Protein AF-A0AAF0WAV9-F1 (afdb_monomer_lite)

Foldseek 3Di:
DDPVVVVVVVVVVVVVVVVVVVVVVVVVPPDQWDADPQARDIDGPPPCVVCVPPHGNVVVDPDDADDDPDPPPRDPPPPDPPPD

pLDDT: mean 75.74, std 11.53, range [51.47, 89.81]

Organism: Daucus carota subsp. sativus (NCBI:txid79200)

Sequence (84 aa):
MTNGQLRSEFSSMNQEVKSQTKKIEEKETSSYWTPDGRTGIYVPRGHESVMDNVPVGAASLKQTYWLRNVQGVDKPDSCYDFHI

InterPro domains:
  IPR004926 Late embryogenesis abundant protein, LEA_3a subgroup [PF03242] (15-63)

Structure (mmCIF, N/CA/C/O backbone):
data_AF-A0AAF0WAV9-F1
#
_entry.id   AF-A0AAF0WAV9-F1
#
loop_
_atom_site.group_PDB
_atom_site.id
_atom_site.type_symbol
_atom_site.label_atom_id
_atom_site.label_alt_id
_atom_site.label_comp_id
_atom_site.label_asym_id
_atom_site.label_entity_id
_atom_site.label_seq_id
_atom_site.pdbx_PDB_ins_code
_atom_site.Cartn_x
_atom_site.Cartn_y
_atom_site.Cartn_z
_atom_site.occupancy
_atom_site.B_iso_or_equiv
_atom_site.auth_seq_id
_atom_site.auth_comp_id
_atom_site.auth_asym_id
_atom_site.auth_atom_id
_atom_site.pdbx_PDB_model_num
ATOM 1 N N . MET A 1 1 ? -8.543 9.503 54.944 1.00 56.78 1 MET A N 1
ATOM 2 C CA . MET A 1 1 ? -8.688 10.161 53.625 1.00 56.78 1 MET A CA 1
ATOM 3 C C . MET A 1 1 ? -10.072 10.793 53.579 1.00 56.78 1 MET A C 1
ATOM 5 O O . MET A 1 1 ? -11.014 10.153 54.027 1.00 56.78 1 MET A O 1
ATOM 9 N N . THR A 1 2 ? -10.199 12.052 53.159 1.00 82.06 2 THR A N 1
ATOM 10 C CA . THR A 1 2 ? -11.491 12.764 53.118 1.00 82.06 2 THR A CA 1
ATOM 11 C C . THR A 1 2 ? -12.101 12.683 51.716 1.00 82.06 2 THR A C 1
ATOM 13 O O . THR A 1 2 ? -11.386 12.487 50.734 1.00 82.06 2 THR A O 1
ATOM 16 N N . ASN A 1 3 ? -13.418 12.881 51.594 1.00 77.12 3 ASN A N 1
ATOM 17 C CA . ASN A 1 3 ? -14.111 12.885 50.295 1.00 77.12 3 ASN A CA 1
ATOM 18 C C . ASN A 1 3 ? -13.543 13.921 49.306 1.00 77.12 3 ASN A C 1
ATOM 20 O O . ASN A 1 3 ? -13.621 13.728 48.095 1.00 77.12 3 ASN A O 1
ATOM 24 N N . GLY A 1 4 ? -12.948 15.009 49.809 1.00 81.31 4 GLY A N 1
ATOM 25 C CA . GLY A 1 4 ? -12.253 15.995 48.980 1.00 81.31 4 GLY A CA 1
ATOM 26 C C . GLY A 1 4 ? -10.991 15.434 48.321 1.00 81.31 4 GLY A C 1
ATOM 27 O O . GLY A 1 4 ? -10.759 15.695 47.145 1.00 81.31 4 GLY A O 1
ATOM 28 N N . GLN A 1 5 ? -10.234 14.607 49.046 1.00 81.62 5 GLN A N 1
ATOM 29 C CA . GLN A 1 5 ? -8.973 14.040 48.567 1.00 81.62 5 GLN A CA 1
ATOM 30 C C . GLN A 1 5 ? -9.181 12.937 47.521 1.00 81.62 5 GLN A C 1
ATOM 32 O O . GLN A 1 5 ? -8.488 12.904 46.506 1.00 81.62 5 GLN A O 1
ATOM 37 N N . LEU A 1 6 ? -10.214 12.107 47.698 1.00 81.12 6 LEU A N 1
ATOM 38 C CA . LEU A 1 6 ? -10.592 11.108 46.694 1.00 81.12 6 LEU A CA 1
ATOM 39 C C . LEU A 1 6 ? -10.979 11.776 45.365 1.00 81.12 6 LEU A C 1
ATOM 41 O O . LEU A 1 6 ? -10.525 11.361 44.303 1.00 81.12 6 LEU A O 1
ATOM 45 N N . ARG A 1 7 ? -11.767 12.861 45.395 1.00 82.50 7 ARG A N 1
ATOM 46 C CA . ARG A 1 7 ? -12.181 13.569 44.168 1.00 82.50 7 ARG A CA 1
ATOM 47 C C . ARG A 1 7 ? -11.002 14.176 43.405 1.00 82.50 7 ARG A C 1
ATOM 49 O O . ARG A 1 7 ? -11.013 14.139 42.175 1.00 82.50 7 ARG A O 1
ATOM 56 N N . SER A 1 8 ? -10.001 14.715 44.104 1.00 84.88 8 SER A N 1
ATOM 57 C CA . SER A 1 8 ? -8.791 15.232 43.453 1.00 84.88 8 SER A CA 1
ATOM 58 C C . SER A 1 8 ? -7.957 14.121 42.816 1.00 84.88 8 SER A C 1
ATOM 60 O O . SER A 1 8 ? -7.512 14.286 41.682 1.00 84.88 8 SER A O 1
ATOM 62 N N . GLU A 1 9 ? -7.813 12.975 43.487 1.00 86.12 9 GLU A N 1
ATOM 63 C CA . GLU A 1 9 ? -7.086 11.814 42.955 1.00 86.12 9 GLU A CA 1
ATOM 64 C C . GLU A 1 9 ? -7.771 11.264 41.693 1.00 86.12 9 GLU A C 1
ATOM 66 O O . GLU A 1 9 ? -7.131 11.139 40.648 1.00 86.12 9 GLU A O 1
ATOM 71 N N . PHE A 1 10 ? -9.095 11.064 41.731 1.00 84.75 10 PHE A N 1
ATOM 72 C CA . PHE A 1 10 ? -9.868 10.622 40.562 1.00 84.75 10 PHE A CA 1
ATOM 73 C C . PHE A 1 10 ? -9.807 11.616 39.392 1.00 84.75 10 PHE A C 1
ATOM 75 O O . PHE A 1 10 ? -9.782 11.206 38.231 1.00 84.75 10 PHE A O 1
ATOM 82 N N . SER A 1 11 ? -9.787 12.924 39.662 1.00 86.94 11 SER A N 1
ATOM 83 C CA . SER A 1 11 ? -9.651 13.939 38.610 1.00 86.94 11 SER A CA 1
ATOM 84 C C . SER A 1 11 ? -8.265 13.900 37.963 1.00 86.94 11 SER A C 1
ATOM 86 O O . SER A 1 11 ? -8.165 13.980 36.739 1.00 86.94 11 SER A O 1
ATOM 88 N N . SER A 1 12 ? -7.212 13.741 38.769 1.00 85.50 12 SER A N 1
ATOM 89 C CA . SER A 1 12 ? -5.833 13.644 38.284 1.00 85.50 12 SER A CA 1
ATOM 90 C C . SER A 1 12 ? -5.631 12.387 37.434 1.00 85.50 12 SER A C 1
ATOM 92 O O . SER A 1 12 ? -5.103 12.474 36.328 1.00 85.50 12 SER A O 1
ATOM 94 N N . MET A 1 13 ? -6.152 11.241 37.888 1.00 80.50 13 MET A N 1
ATOM 95 C CA . MET A 1 13 ? -6.122 9.989 37.124 1.00 80.50 13 MET A CA 1
ATOM 96 C C . MET A 1 13 ? -6.854 10.121 35.783 1.00 80.50 13 MET A C 1
ATOM 98 O O . MET A 1 13 ? -6.344 9.695 34.752 1.00 80.50 13 MET A O 1
ATOM 102 N N . ASN A 1 14 ? -8.029 10.760 35.755 1.00 85.06 14 ASN A N 1
ATOM 103 C CA . ASN A 1 14 ? -8.768 10.974 34.507 1.00 85.06 14 ASN A CA 1
ATOM 104 C C . ASN A 1 14 ? -8.038 11.911 33.529 1.00 85.06 14 ASN A C 1
ATOM 106 O O . ASN A 1 14 ? -8.138 11.730 32.315 1.00 85.06 14 ASN A O 1
ATOM 110 N N . GLN A 1 15 ? -7.319 12.919 34.030 1.00 81.81 15 GLN A N 1
ATOM 111 C CA . GLN A 1 15 ? -6.488 13.792 33.195 1.00 81.81 15 GLN A CA 1
ATOM 112 C C . GLN A 1 15 ? -5.285 13.041 32.617 1.00 81.81 15 GLN A C 1
ATOM 114 O O . GLN A 1 15 ? -4.985 13.194 31.432 1.00 81.81 15 GLN A O 1
ATOM 119 N N . GLU A 1 16 ? -4.645 12.191 33.418 1.00 76.12 16 GLU A N 1
ATOM 120 C CA . GLU A 1 16 ? -3.525 11.363 32.980 1.00 76.12 16 GLU A CA 1
ATOM 121 C C . GLU A 1 16 ? -3.957 10.357 31.905 1.00 76.12 16 GLU A C 1
ATOM 123 O O . GLU A 1 16 ? -3.358 10.327 30.828 1.00 76.12 16 GLU A O 1
ATOM 128 N N . VAL A 1 17 ? -5.071 9.648 32.124 1.00 75.25 17 VAL A N 1
ATOM 129 C CA . VAL A 1 17 ? -5.665 8.730 31.137 1.00 75.25 17 VAL A CA 1
ATOM 130 C C . VAL A 1 17 ? -5.988 9.458 29.831 1.00 75.25 17 VAL A C 1
ATOM 132 O O . VAL A 1 17 ? -5.623 8.970 28.765 1.00 75.25 17 VAL A O 1
ATOM 135 N N . LYS A 1 18 ? -6.589 10.657 29.891 1.00 73.69 18 LYS A N 1
ATOM 136 C CA . LYS A 1 18 ? -6.866 11.479 28.696 1.00 73.69 18 LYS A CA 1
ATOM 137 C C . LYS A 1 18 ? -5.598 11.909 27.957 1.00 73.69 18 LYS A C 1
ATOM 139 O O . LYS A 1 18 ? -5.584 11.959 26.730 1.00 73.69 18 LYS A O 1
ATOM 144 N N . SER A 1 19 ? -4.536 12.251 28.686 1.00 71.50 19 SER A N 1
ATOM 145 C CA . SER A 1 19 ? -3.257 12.634 28.078 1.00 71.50 19 SER A CA 1
ATOM 146 C C . SER A 1 19 ? -2.559 11.448 27.402 1.00 71.50 19 SER A C 1
ATOM 148 O O . SER A 1 19 ? -1.936 11.612 26.352 1.00 71.50 19 SER A O 1
ATOM 150 N N . GLN A 1 20 ? -2.709 10.248 27.971 1.00 65.38 20 GLN A N 1
ATOM 151 C CA . GLN A 1 20 ? -2.155 9.011 27.432 1.00 65.38 20 GLN A CA 1
ATOM 152 C C . GLN A 1 20 ? -2.926 8.545 26.193 1.00 65.38 20 GLN A C 1
ATOM 154 O O . GLN A 1 20 ? -2.291 8.228 25.190 1.00 65.38 20 GLN A O 1
ATOM 159 N N . THR A 1 21 ? -4.264 8.583 26.199 1.00 61.09 21 THR A N 1
ATOM 160 C CA . THR A 1 21 ? -5.066 8.247 25.008 1.00 61.09 21 THR A CA 1
ATOM 161 C C . THR A 1 21 ? -4.812 9.211 23.856 1.00 61.09 21 THR A C 1
ATOM 163 O O . THR A 1 21 ? -4.604 8.759 22.733 1.00 61.09 21 THR A O 1
ATOM 166 N N . LYS A 1 22 ? -4.696 10.517 24.129 1.00 61.00 22 LYS A N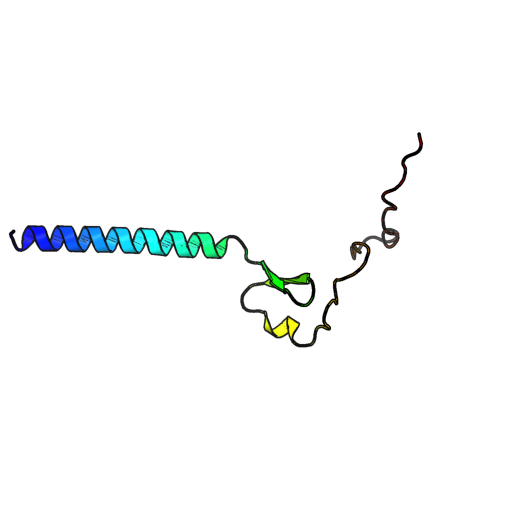 1
ATOM 167 C CA . LYS A 1 22 ? -4.363 11.510 23.097 1.00 61.00 22 LYS A CA 1
ATOM 168 C C . LYS A 1 22 ? -2.985 11.266 22.460 1.00 61.00 22 LYS A C 1
ATOM 170 O O . LYS A 1 22 ? -2.838 11.375 21.247 1.00 61.00 22 LYS A O 1
ATOM 175 N N . LYS A 1 23 ? -1.984 10.865 23.255 1.00 57.09 23 LYS A N 1
ATOM 176 C CA . LYS A 1 23 ? -0.650 10.485 22.750 1.00 57.09 23 LYS A CA 1
ATOM 177 C C . LYS A 1 23 ? -0.665 9.218 21.888 1.00 57.09 23 LYS A C 1
ATOM 179 O O . LYS A 1 23 ? 0.153 9.101 20.978 1.00 57.09 23 LYS A O 1
ATOM 184 N N . ILE A 1 24 ? -1.543 8.261 22.192 1.00 58.72 24 ILE A N 1
ATOM 185 C CA . ILE A 1 24 ? -1.681 7.015 21.424 1.00 58.72 24 ILE A CA 1
ATOM 186 C C . ILE A 1 24 ? -2.353 7.302 20.077 1.00 58.72 24 ILE A C 1
ATOM 188 O O . ILE A 1 24 ? -1.859 6.837 19.052 1.00 58.72 24 ILE A O 1
ATOM 192 N N . GLU A 1 25 ? -3.400 8.131 20.064 1.00 56.16 25 GLU A N 1
ATOM 193 C CA . GLU A 1 25 ? -4.053 8.577 18.828 1.00 56.16 25 GLU A CA 1
ATOM 194 C C . GLU A 1 25 ? -3.091 9.371 17.932 1.00 56.16 25 GLU A C 1
ATOM 196 O O . GLU A 1 25 ? -2.960 9.059 16.753 1.00 56.16 25 GLU A O 1
ATOM 201 N N . GLU A 1 26 ? -2.325 10.324 18.477 1.00 55.78 26 GLU A N 1
ATOM 202 C CA . GLU A 1 26 ? -1.347 11.090 17.686 1.00 55.78 26 GLU A CA 1
ATOM 203 C C . GLU A 1 26 ? -0.227 10.196 17.108 1.00 55.78 26 GLU A C 1
ATOM 205 O O . GLU A 1 26 ? 0.196 10.392 15.967 1.00 55.78 26 GLU A O 1
ATOM 210 N N . LYS A 1 27 ? 0.214 9.154 17.826 1.00 52.97 27 LYS A N 1
ATOM 211 C CA . LYS A 1 27 ? 1.230 8.208 17.323 1.00 52.97 27 LYS A CA 1
ATOM 212 C C . LYS A 1 27 ? 0.696 7.308 16.198 1.00 52.97 27 LYS A C 1
ATOM 214 O O . LYS A 1 27 ? 1.410 7.071 15.221 1.00 52.97 27 LYS A O 1
ATOM 219 N N . GLU A 1 28 ? -0.555 6.863 16.305 1.00 55.66 28 GLU A N 1
ATOM 220 C CA . GLU A 1 28 ? -1.283 6.096 15.280 1.00 55.66 28 GLU A CA 1
ATOM 221 C C . GLU A 1 28 ? -1.593 6.916 14.013 1.00 55.66 28 GLU A C 1
ATOM 223 O O . GLU A 1 28 ? -1.765 6.342 12.938 1.00 55.66 28 GLU A O 1
ATOM 228 N N . THR A 1 29 ? -1.622 8.253 14.098 1.00 54.72 29 THR A N 1
ATOM 229 C CA . THR A 1 29 ? -1.793 9.126 12.917 1.00 54.72 29 THR A CA 1
ATOM 230 C C . THR A 1 29 ? -0.514 9.348 12.105 1.00 54.72 29 THR A C 1
ATOM 232 O O . THR A 1 29 ? -0.579 9.891 11.003 1.00 54.72 29 THR A O 1
ATOM 235 N N . SER A 1 30 ? 0.657 8.934 12.608 1.00 60.72 30 SER A N 1
ATOM 236 C CA . SER A 1 30 ? 1.947 9.304 11.996 1.00 60.72 30 SER A CA 1
ATOM 237 C C . SER A 1 30 ? 2.256 8.618 10.659 1.00 60.72 30 SER A C 1
ATOM 239 O O . SER A 1 30 ? 3.144 9.063 9.935 1.00 60.72 30 SER A O 1
ATOM 241 N N . SER A 1 31 ? 1.523 7.570 10.279 1.00 65.94 31 SER A N 1
ATOM 242 C CA . SER A 1 31 ? 1.594 7.009 8.928 1.00 65.94 31 SER A CA 1
ATOM 243 C C . SER A 1 31 ? 0.196 6.753 8.395 1.00 65.94 31 SER A C 1
ATOM 245 O O . SER A 1 31 ? -0.434 5.741 8.675 1.00 65.94 31 SER A O 1
ATOM 247 N N . TYR A 1 32 ? -0.277 7.701 7.585 1.00 82.88 32 TYR A N 1
ATOM 248 C CA . TYR A 1 32 ? -1.521 7.586 6.820 1.00 82.88 32 TYR A CA 1
ATOM 249 C C . TYR A 1 32 ? -1.507 6.385 5.854 1.00 82.88 32 TYR A C 1
ATOM 251 O O . TYR A 1 32 ? -2.564 5.913 5.446 1.00 82.88 32 TYR A O 1
ATOM 259 N N . TRP A 1 33 ? -0.316 5.871 5.531 1.00 86.56 33 TRP A N 1
ATOM 260 C CA . TRP A 1 33 ? -0.067 4.762 4.616 1.00 86.56 33 TRP A CA 1
ATOM 261 C C . TRP A 1 33 ? 0.473 3.538 5.357 1.00 86.56 33 TRP A C 1
ATOM 263 O O . TRP A 1 33 ? 1.416 3.651 6.137 1.00 86.56 33 TRP A O 1
ATOM 273 N N . THR A 1 34 ? -0.085 2.363 5.071 1.00 85.12 34 THR A N 1
ATOM 274 C CA . THR A 1 34 ? 0.363 1.071 5.609 1.00 85.12 34 THR A CA 1
ATOM 275 C C . THR A 1 34 ? 0.809 0.165 4.458 1.00 85.12 34 THR A C 1
ATOM 277 O O . THR A 1 34 ? 0.121 0.120 3.437 1.00 85.12 34 THR A O 1
ATOM 280 N N . PRO A 1 35 ? 1.952 -0.539 4.566 1.00 86.06 35 PRO A N 1
ATOM 281 C CA . PRO A 1 35 ? 2.362 -1.499 3.548 1.00 86.06 35 PRO A CA 1
ATOM 282 C C . PRO A 1 35 ? 1.474 -2.749 3.586 1.00 86.06 35 PRO A C 1
ATOM 284 O O . PRO A 1 35 ? 1.265 -3.338 4.646 1.00 86.06 35 PRO A O 1
ATOM 287 N N . ASP A 1 36 ? 1.009 -3.199 2.424 1.00 86.38 36 ASP A N 1
ATOM 288 C CA . ASP A 1 36 ? 0.395 -4.513 2.273 1.00 86.38 36 ASP A CA 1
ATOM 289 C C . ASP A 1 36 ? 1.479 -5.599 2.176 1.00 86.38 36 ASP A C 1
ATOM 291 O O . ASP A 1 36 ? 2.292 -5.623 1.248 1.00 86.38 36 ASP A O 1
ATOM 295 N N . GLY A 1 37 ? 1.479 -6.530 3.132 1.00 83.81 37 GLY A N 1
ATOM 296 C CA . GLY A 1 37 ? 2.508 -7.568 3.241 1.00 83.81 37 GLY A CA 1
ATOM 297 C C . GLY A 1 37 ? 2.508 -8.597 2.104 1.00 83.81 37 GLY A C 1
ATOM 298 O O . GLY A 1 37 ? 3.503 -9.293 1.919 1.00 83.81 37 GLY A O 1
ATOM 299 N N . ARG A 1 38 ? 1.416 -8.710 1.334 1.00 89.06 38 ARG A N 1
ATOM 300 C CA . ARG A 1 38 ? 1.303 -9.665 0.217 1.00 89.06 38 ARG A CA 1
ATOM 301 C C . ARG A 1 38 ? 1.885 -9.120 -1.081 1.00 89.06 38 ARG A C 1
ATOM 303 O O . ARG A 1 38 ? 2.385 -9.886 -1.904 1.00 89.06 38 ARG A O 1
ATOM 310 N N . THR A 1 39 ? 1.749 -7.820 -1.305 1.00 87.06 39 THR A N 1
ATOM 311 C CA . THR A 1 39 ? 2.044 -7.186 -2.596 1.00 87.06 39 THR A CA 1
ATOM 312 C C . THR A 1 39 ? 3.228 -6.235 -2.534 1.00 87.06 39 THR A C 1
ATOM 314 O O . THR A 1 39 ? 3.861 -6.024 -3.566 1.00 87.06 39 THR A O 1
ATOM 317 N N . GLY A 1 40 ? 3.535 -5.682 -1.355 1.00 84.06 40 GLY A N 1
ATOM 318 C CA . GLY A 1 40 ? 4.513 -4.609 -1.177 1.00 84.06 40 GLY A CA 1
ATOM 319 C C . GLY A 1 40 ? 3.989 -3.217 -1.555 1.00 84.06 40 GLY A C 1
ATOM 320 O O . GLY A 1 40 ? 4.766 -2.265 -1.579 1.00 84.06 40 GLY A O 1
ATOM 321 N N . ILE A 1 41 ? 2.695 -3.079 -1.862 1.00 87.50 41 ILE A N 1
ATOM 322 C CA . ILE A 1 41 ? 2.054 -1.798 -2.187 1.00 87.50 41 ILE A CA 1
ATOM 323 C C . ILE A 1 41 ? 1.619 -1.104 -0.893 1.00 87.50 41 ILE A C 1
ATOM 325 O O . ILE A 1 41 ? 1.086 -1.739 0.012 1.00 87.50 41 ILE A O 1
ATOM 329 N N . TYR A 1 42 ? 1.823 0.209 -0.803 1.00 87.50 42 TYR A N 1
ATOM 330 C CA . TYR A 1 42 ? 1.327 1.014 0.312 1.00 87.50 42 TYR A CA 1
ATOM 331 C C . TYR A 1 42 ? -0.108 1.466 0.036 1.00 87.50 42 TYR A C 1
ATOM 333 O O . TYR A 1 42 ? -0.395 1.995 -1.037 1.00 87.50 42 TYR A O 1
ATOM 341 N N . VAL A 1 43 ? -0.993 1.301 1.018 1.00 89.12 43 VAL A N 1
ATOM 342 C CA . VAL A 1 43 ? -2.415 1.661 0.939 1.00 89.12 43 VAL A CA 1
ATOM 343 C C . VAL A 1 43 ? -2.766 2.638 2.065 1.00 89.12 43 VAL A C 1
ATOM 345 O O . VAL A 1 43 ? -2.236 2.499 3.175 1.00 89.12 43 VAL A O 1
ATOM 348 N N . PRO A 1 44 ? -3.604 3.663 1.819 1.00 88.56 44 PRO A N 1
ATOM 349 C CA . PRO A 1 44 ? -4.049 4.526 2.895 1.00 88.56 44 PRO A CA 1
ATOM 350 C C . PRO A 1 44 ? -4.932 3.734 3.858 1.00 88.56 44 PRO A C 1
ATOM 352 O O . PRO A 1 44 ? -5.706 2.864 3.452 1.00 88.56 44 PRO A O 1
ATOM 355 N N . ARG A 1 45 ? -4.829 4.050 5.145 1.00 85.69 45 ARG A N 1
ATOM 356 C CA . ARG A 1 45 ? -5.616 3.380 6.184 1.00 85.69 45 ARG A CA 1
ATOM 357 C C . ARG A 1 45 ? -7.120 3.480 5.881 1.00 85.69 45 ARG A C 1
ATOM 359 O O . ARG A 1 45 ? -7.608 4.541 5.484 1.00 85.69 45 ARG A O 1
ATOM 366 N N . GLY A 1 46 ? -7.852 2.382 6.062 1.00 86.88 46 GLY A N 1
ATOM 367 C CA . GLY A 1 46 ? -9.288 2.286 5.776 1.00 86.88 46 GLY A CA 1
ATOM 368 C C . GLY A 1 46 ? -9.644 1.995 4.312 1.00 86.88 46 GLY A C 1
ATOM 369 O O . GLY A 1 46 ? -10.826 1.985 3.976 1.00 86.88 46 GLY A O 1
ATOM 370 N N . HIS A 1 47 ? -8.651 1.787 3.440 1.00 87.94 47 HIS A N 1
ATOM 371 C CA . HIS A 1 47 ? -8.842 1.445 2.024 1.00 87.94 47 HIS A CA 1
ATOM 372 C C . HIS A 1 47 ? -8.223 0.085 1.665 1.00 87.94 47 HIS A C 1
ATOM 374 O O . HIS A 1 47 ? -7.886 -0.172 0.510 1.00 87.94 47 HIS A O 1
ATOM 380 N N . GLU A 1 48 ? -8.073 -0.801 2.648 1.00 87.50 48 GLU A N 1
ATOM 381 C CA . GLU A 1 48 ? -7.407 -2.095 2.502 1.00 87.50 48 GLU A CA 1
ATOM 382 C C . GLU A 1 48 ? -8.112 -3.001 1.478 1.00 87.50 48 GLU A C 1
ATOM 384 O O . GLU A 1 48 ? -7.450 -3.768 0.786 1.00 87.50 48 GLU A O 1
ATOM 389 N N . SER A 1 49 ? -9.430 -2.853 1.298 1.00 86.88 49 SER A N 1
ATOM 390 C CA . SER A 1 49 ? -10.225 -3.622 0.325 1.00 86.88 49 SER A CA 1
ATOM 391 C C . SER A 1 49 ? -9.817 -3.401 -1.136 1.00 86.88 49 SER A C 1
ATOM 393 O O . SER A 1 49 ? -10.072 -4.250 -1.990 1.00 86.88 49 SER A O 1
ATOM 395 N N . VAL A 1 50 ? -9.126 -2.297 -1.450 1.00 86.25 50 VAL A N 1
ATOM 396 C CA . VAL A 1 50 ? -8.552 -2.071 -2.789 1.00 86.25 50 VAL A CA 1
ATOM 397 C C . VAL A 1 50 ? -7.521 -3.154 -3.136 1.00 86.25 50 VAL A C 1
ATOM 399 O O . VAL A 1 50 ? -7.320 -3.469 -4.309 1.00 86.25 50 VAL A O 1
ATOM 402 N N . MET A 1 51 ? -6.910 -3.775 -2.125 1.00 89.06 51 MET A N 1
ATOM 403 C CA . MET A 1 51 ? -5.880 -4.797 -2.292 1.00 89.06 51 MET A CA 1
ATOM 404 C C . MET A 1 51 ? -6.436 -6.203 -2.572 1.00 89.06 51 MET A C 1
ATOM 406 O O . MET A 1 51 ? -5.667 -7.081 -2.965 1.00 89.06 51 MET A O 1
ATOM 410 N N . ASP A 1 52 ? -7.747 -6.440 -2.438 1.00 89.69 52 ASP A N 1
ATOM 411 C CA . ASP A 1 52 ? -8.341 -7.789 -2.519 1.00 89.69 52 ASP A CA 1
ATOM 412 C C . ASP A 1 52 ? -8.134 -8.464 -3.881 1.00 89.69 52 ASP A C 1
ATOM 414 O O . ASP A 1 52 ? -7.869 -9.666 -3.959 1.00 89.69 52 ASP A O 1
ATOM 418 N N . ASN A 1 53 ? -8.206 -7.678 -4.956 1.00 89.81 53 ASN A N 1
ATOM 419 C CA . ASN A 1 53 ? -8.048 -8.155 -6.331 1.00 89.81 53 ASN A CA 1
ATOM 420 C C . ASN A 1 53 ? -6.616 -7.987 -6.862 1.00 89.81 53 ASN A C 1
ATOM 422 O O . ASN A 1 53 ? -6.361 -8.232 -8.042 1.00 89.81 53 ASN A O 1
ATOM 426 N N . VAL A 1 54 ? -5.676 -7.560 -6.013 1.00 88.88 54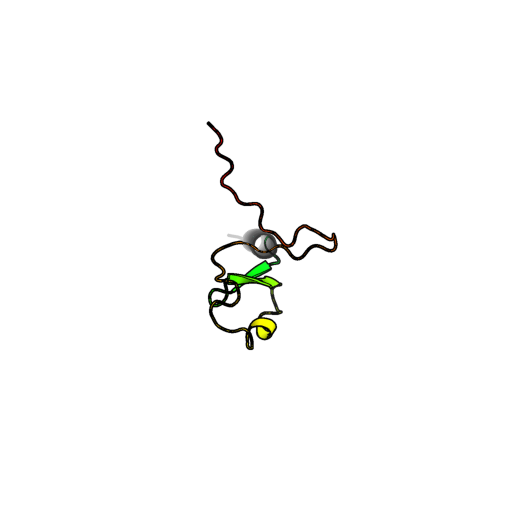 VAL A N 1
ATOM 427 C CA . VAL A 1 54 ? -4.276 -7.392 -6.399 1.00 88.88 54 VAL A CA 1
ATOM 428 C C . VAL A 1 54 ? -3.542 -8.734 -6.248 1.00 88.88 54 VAL A C 1
ATOM 430 O O . VAL A 1 54 ? -3.556 -9.337 -5.167 1.00 88.88 54 VAL A O 1
ATOM 433 N N . PRO A 1 55 ? -2.875 -9.231 -7.307 1.00 89.12 55 PRO A N 1
ATOM 434 C CA . PRO A 1 55 ? -2.092 -10.458 -7.230 1.00 89.12 55 PRO A CA 1
ATOM 435 C C . PRO A 1 55 ? -0.961 -10.362 -6.204 1.00 89.12 55 PRO A C 1
ATOM 437 O O . PRO A 1 55 ? -0.326 -9.319 -6.053 1.00 89.12 55 PRO A O 1
ATOM 440 N N . VAL A 1 56 ? -0.662 -11.479 -5.539 1.00 87.25 56 VAL A N 1
ATOM 441 C CA . VAL A 1 56 ? 0.502 -11.582 -4.646 1.00 87.25 56 VAL A CA 1
ATOM 442 C C . VAL A 1 56 ? 1.768 -11.205 -5.415 1.00 87.25 56 VAL A C 1
ATOM 444 O O . VAL A 1 56 ? 1.979 -11.660 -6.538 1.00 87.25 56 VAL A O 1
ATOM 447 N N . GLY A 1 57 ? 2.598 -10.357 -4.811 1.00 83.19 57 GLY A N 1
ATOM 448 C CA . GLY A 1 57 ? 3.828 -9.872 -5.428 1.00 83.19 57 GLY A CA 1
ATOM 449 C C . GLY A 1 57 ? 3.640 -8.909 -6.604 1.00 83.19 57 GLY A C 1
ATOM 450 O O . GLY A 1 57 ? 4.556 -8.761 -7.410 1.00 83.19 57 GLY A O 1
ATOM 451 N N . ALA A 1 58 ? 2.493 -8.228 -6.718 1.00 86.12 58 ALA A N 1
ATOM 452 C CA . ALA A 1 58 ? 2.261 -7.240 -7.778 1.00 86.12 58 ALA A CA 1
ATOM 453 C C . ALA A 1 58 ? 3.344 -6.144 -7.861 1.00 86.12 58 ALA A C 1
ATOM 455 O O . ALA A 1 58 ? 3.662 -5.694 -8.959 1.00 86.12 58 ALA A O 1
ATOM 456 N N . ALA A 1 59 ? 3.949 -5.749 -6.733 1.00 82.62 59 ALA A N 1
ATOM 457 C CA . ALA A 1 59 ? 5.074 -4.810 -6.706 1.00 82.62 59 ALA A CA 1
ATOM 458 C C . ALA A 1 59 ? 6.440 -5.488 -6.473 1.00 82.62 59 ALA A C 1
ATOM 460 O O . ALA A 1 59 ? 7.421 -4.816 -6.170 1.00 82.62 59 ALA A O 1
ATOM 461 N N . SER A 1 60 ? 6.553 -6.809 -6.650 1.00 79.38 60 SER A N 1
ATOM 462 C CA . SER A 1 60 ? 7.809 -7.566 -6.494 1.00 79.38 60 SER A CA 1
ATOM 463 C C . SER A 1 60 ? 8.706 -7.516 -7.739 1.00 79.38 60 SER A C 1
ATOM 465 O O . SER A 1 60 ? 9.280 -8.520 -8.166 1.00 79.38 60 SER A O 1
ATOM 467 N N . LEU A 1 61 ? 8.827 -6.341 -8.348 1.00 76.69 61 LEU A N 1
ATOM 468 C CA . LEU A 1 61 ? 9.673 -6.129 -9.518 1.00 76.69 61 LEU A CA 1
ATOM 469 C C . LEU A 1 61 ? 11.146 -6.062 -9.091 1.00 76.69 61 LEU A C 1
ATOM 471 O O . LEU A 1 61 ? 11.481 -5.502 -8.051 1.00 76.69 61 LEU A O 1
ATOM 475 N N . LYS A 1 62 ? 12.052 -6.605 -9.916 1.00 79.81 62 LYS A N 1
ATOM 476 C CA . LYS A 1 62 ? 13.507 -6.568 -9.648 1.00 79.81 62 LYS A CA 1
ATOM 477 C C . LYS A 1 62 ? 14.088 -5.150 -9.642 1.00 79.81 62 LYS A C 1
ATOM 479 O O . LYS A 1 62 ? 15.201 -4.952 -9.170 1.00 79.81 62 LYS A O 1
ATOM 484 N N . GLN A 1 63 ? 13.358 -4.196 -10.206 1.00 74.81 63 GLN A N 1
ATOM 485 C CA . GLN A 1 63 ? 13.744 -2.799 -10.311 1.00 74.81 63 GLN A CA 1
ATOM 486 C C . GLN A 1 63 ? 12.530 -1.910 -10.064 1.00 74.81 63 GLN A C 1
ATOM 488 O O . GLN A 1 63 ? 11.395 -2.296 -10.355 1.00 74.81 63 GLN A O 1
ATOM 493 N N . THR A 1 64 ? 12.777 -0.715 -9.540 1.00 72.75 64 THR A N 1
ATOM 494 C CA . THR A 1 64 ? 11.731 0.276 -9.301 1.00 72.75 64 THR A CA 1
ATOM 495 C C . THR A 1 64 ? 11.393 0.983 -10.604 1.00 72.75 64 THR A C 1
ATOM 497 O O . THR A 1 64 ? 12.265 1.568 -11.245 1.00 72.75 64 THR A O 1
ATOM 500 N N . TYR A 1 65 ? 10.117 0.965 -10.975 1.00 71.25 65 TYR A N 1
ATOM 501 C CA . TYR A 1 65 ? 9.607 1.707 -12.121 1.00 71.25 65 TYR A CA 1
ATOM 502 C C . TYR A 1 65 ? 8.828 2.924 -11.631 1.00 71.25 65 TYR A C 1
ATOM 504 O O . TYR A 1 65 ? 7.927 2.799 -10.803 1.00 71.25 65 TYR A O 1
ATOM 512 N N . TRP A 1 66 ? 9.164 4.097 -12.160 1.00 72.12 66 TRP A N 1
ATOM 513 C CA . TRP A 1 66 ? 8.481 5.347 -11.844 1.00 72.12 66 TRP A CA 1
ATOM 514 C C . TRP A 1 66 ? 7.671 5.794 -13.051 1.00 72.12 66 TRP A C 1
ATOM 516 O O . TRP A 1 66 ? 8.243 6.232 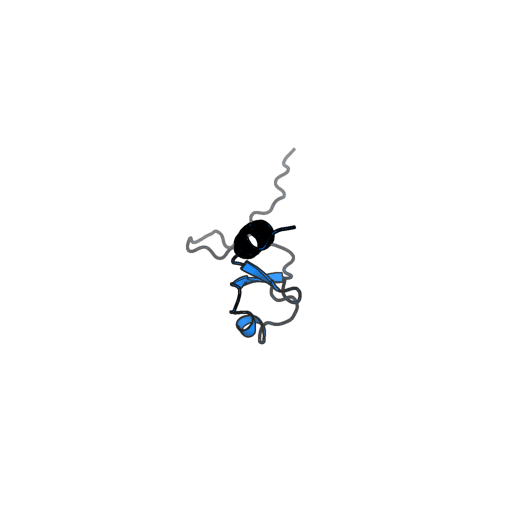-14.048 1.00 72.12 66 TRP A O 1
ATOM 526 N N . LEU A 1 67 ? 6.342 5.722 -12.957 1.00 69.69 67 LEU A N 1
ATOM 527 C CA . LEU A 1 67 ? 5.484 6.326 -13.969 1.00 69.69 67 LEU A CA 1
ATOM 528 C C . LEU A 1 67 ? 5.551 7.848 -13.809 1.00 69.69 67 LEU A C 1
ATOM 530 O O . LEU A 1 67 ? 5.135 8.394 -12.787 1.00 69.69 67 LEU A O 1
ATOM 534 N N . ARG A 1 68 ? 6.102 8.536 -14.808 1.00 74.19 68 ARG A N 1
ATOM 535 C CA . ARG A 1 68 ? 6.214 9.996 -14.824 1.00 74.19 68 ARG A CA 1
ATOM 536 C C . ARG A 1 68 ? 5.457 10.557 -16.017 1.00 74.19 68 ARG A C 1
ATOM 538 O O . ARG A 1 68 ? 5.459 9.970 -17.089 1.00 74.19 68 ARG A O 1
ATOM 545 N N . ASN A 1 69 ? 4.872 11.742 -15.854 1.00 78.81 69 ASN A N 1
ATOM 546 C CA . ASN A 1 69 ? 4.210 12.460 -16.951 1.00 78.81 69 ASN A CA 1
ATOM 547 C C . ASN A 1 69 ? 5.207 13.158 -17.906 1.00 78.81 69 ASN A C 1
ATOM 549 O O . ASN A 1 69 ? 4.848 14.080 -18.632 1.00 78.81 69 ASN A O 1
ATOM 553 N N . VAL A 1 70 ? 6.483 12.770 -17.870 1.00 77.00 70 VAL A N 1
ATOM 554 C CA . VAL A 1 70 ? 7.535 13.308 -18.734 1.00 77.00 70 VAL A CA 1
ATOM 555 C C . VAL A 1 70 ? 8.029 12.197 -19.650 1.00 77.00 70 VAL A C 1
ATOM 557 O O . VAL A 1 70 ? 8.370 11.108 -19.194 1.00 77.00 70 VAL A O 1
ATOM 560 N N . GLN A 1 71 ? 8.027 12.469 -20.953 1.00 71.56 71 GLN A N 1
ATOM 561 C CA . GLN A 1 71 ? 8.469 11.522 -21.975 1.00 71.56 71 GLN A CA 1
ATOM 562 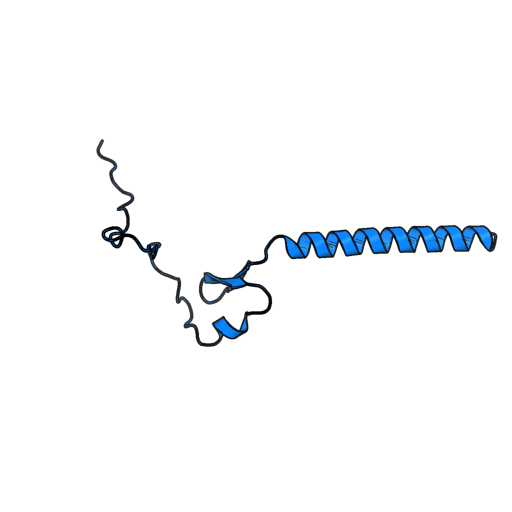C C . GLN A 1 71 ? 9.976 11.256 -21.845 1.00 71.56 71 GLN A C 1
ATOM 564 O O . GLN A 1 71 ? 10.751 12.187 -21.626 1.00 71.56 71 GLN A O 1
ATOM 569 N N . GLY A 1 72 ? 10.395 9.997 -22.016 1.00 69.94 72 GLY A N 1
ATOM 570 C CA . GLY A 1 72 ? 11.811 9.620 -22.097 1.00 69.94 72 GLY A CA 1
ATOM 571 C C . GLY A 1 72 ? 12.449 9.119 -20.801 1.00 69.94 72 GLY A C 1
ATOM 572 O O . GLY A 1 72 ? 13.653 8.874 -20.795 1.00 69.94 72 GLY A O 1
ATOM 573 N N . VAL A 1 73 ? 11.669 8.920 -19.734 1.00 66.06 73 VAL A N 1
ATOM 574 C CA . VAL A 1 73 ? 12.167 8.386 -18.451 1.00 66.06 73 VAL A CA 1
ATOM 575 C C . VAL A 1 73 ? 11.635 6.995 -18.104 1.00 66.06 73 VAL A C 1
ATOM 577 O O . VAL A 1 73 ? 11.727 6.547 -16.963 1.00 66.06 73 VAL A O 1
ATOM 580 N N . ASP A 1 74 ? 11.119 6.302 -19.122 1.00 67.75 74 ASP A N 1
ATOM 581 C CA . ASP A 1 74 ? 10.695 4.895 -19.077 1.00 67.75 74 ASP A CA 1
ATOM 582 C C . ASP A 1 74 ? 11.878 3.932 -18.958 1.00 67.75 74 ASP A C 1
ATOM 584 O O . ASP A 1 74 ? 11.730 2.777 -18.557 1.00 67.75 74 ASP A O 1
ATOM 588 N N . LYS A 1 75 ? 13.070 4.403 -19.334 1.00 69.75 75 LYS A N 1
ATOM 589 C CA . LYS A 1 75 ? 14.300 3.653 -19.133 1.00 69.75 75 LYS A CA 1
ATOM 5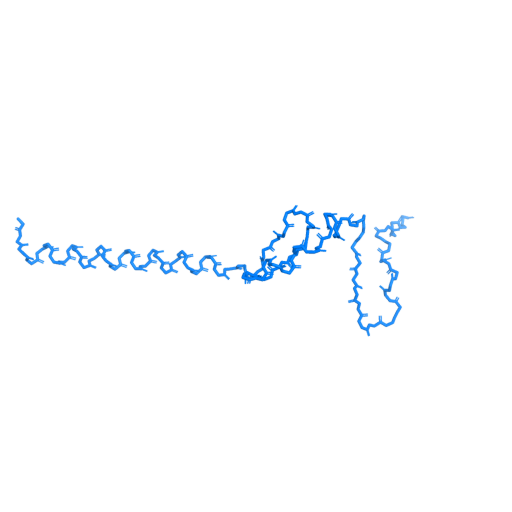90 C C . LYS A 1 75 ? 14.667 3.790 -17.657 1.00 69.75 75 LYS A C 1
ATOM 592 O O . LYS A 1 75 ? 14.848 4.922 -17.207 1.00 69.75 75 LYS A O 1
ATOM 597 N N . PRO A 1 76 ? 14.754 2.683 -16.901 1.00 66.06 76 PRO A N 1
ATOM 598 C CA . PRO A 1 76 ? 15.310 2.749 -15.561 1.00 66.06 76 PRO A CA 1
ATOM 599 C C . PRO A 1 76 ? 16.715 3.343 -15.675 1.00 66.06 76 PRO A C 1
ATOM 601 O O . PRO A 1 76 ? 17.478 2.932 -16.553 1.00 66.06 76 PRO A O 1
ATOM 604 N N . ASP A 1 77 ? 17.043 4.312 -14.820 1.00 64.25 77 ASP A N 1
ATOM 605 C CA . ASP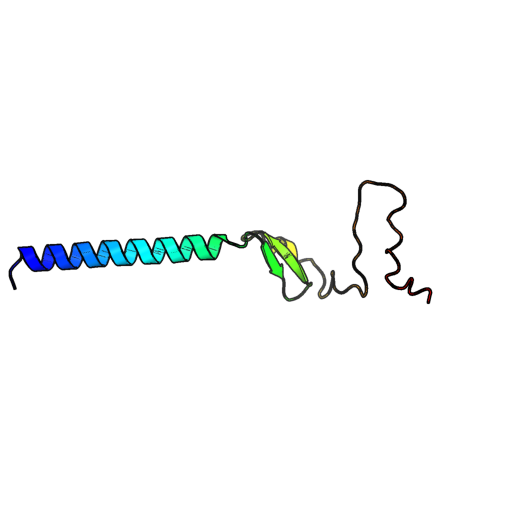 A 1 77 ? 18.420 4.778 -14.694 1.00 64.25 77 ASP A CA 1
ATOM 606 C C . ASP A 1 77 ? 19.259 3.545 -14.343 1.00 64.25 77 ASP A C 1
ATOM 608 O O . ASP A 1 77 ? 19.084 2.945 -13.278 1.00 64.25 77 ASP A O 1
ATOM 612 N N . SER A 1 78 ? 20.104 3.089 -15.271 1.00 64.88 78 SER A N 1
ATOM 613 C CA . SER A 1 78 ? 20.994 1.968 -14.996 1.00 64.88 78 SER A CA 1
ATOM 614 C C . SER A 1 78 ? 21.931 2.419 -13.886 1.00 64.88 78 SER A C 1
ATOM 616 O O . SER A 1 78 ? 22.815 3.240 -14.117 1.00 64.88 78 SER A O 1
ATOM 618 N N . CYS A 1 79 ? 21.745 1.906 -12.673 1.00 61.78 79 CYS A N 1
ATOM 619 C CA . CYS A 1 79 ? 22.525 2.301 -11.501 1.00 61.78 79 CYS A CA 1
ATOM 620 C C . CYS A 1 79 ? 23.989 1.819 -11.522 1.00 61.78 79 CYS A C 1
ATOM 622 O O . CYS A 1 79 ? 24.635 1.769 -10.479 1.00 61.78 79 CYS A O 1
ATOM 624 N N . TYR A 1 80 ? 24.540 1.494 -12.690 1.00 61.66 80 TYR A N 1
ATOM 625 C CA . TYR A 1 80 ? 25.936 1.116 -12.849 1.00 61.66 80 TYR A CA 1
ATOM 626 C C . TYR A 1 80 ? 26.548 1.902 -13.996 1.00 61.66 80 TYR A C 1
ATOM 628 O O . TYR A 1 80 ? 26.730 1.380 -15.090 1.00 61.66 80 TYR A O 1
ATOM 636 N N . ASP A 1 81 ? 26.889 3.154 -13.708 1.00 55.34 81 ASP A N 1
ATOM 637 C CA . ASP A 1 81 ? 27.940 3.848 -14.441 1.00 55.34 81 ASP A CA 1
ATOM 638 C C . ASP A 1 81 ? 29.119 4.094 -13.492 1.00 55.34 81 ASP A C 1
ATOM 640 O O . ASP A 1 81 ? 29.468 5.217 -13.142 1.00 55.34 81 ASP A O 1
ATOM 644 N N . PHE A 1 82 ? 29.715 2.998 -13.009 1.00 58.47 82 PHE A N 1
ATOM 645 C CA . PHE A 1 82 ? 31.076 3.034 -12.479 1.00 58.47 82 PHE A CA 1
ATOM 646 C C . PHE A 1 82 ? 32.039 2.951 -13.667 1.00 58.47 82 PHE A C 1
ATOM 648 O O . PHE A 1 82 ? 32.616 1.899 -13.935 1.00 58.47 82 PHE A O 1
ATOM 655 N N . HIS A 1 83 ? 32.192 4.058 -14.392 1.00 56.47 83 HIS A N 1
ATOM 656 C CA . HIS A 1 83 ? 33.390 4.264 -15.199 1.00 56.47 83 HIS A CA 1
ATOM 657 C C . HIS A 1 83 ? 34.514 4.692 -14.248 1.00 56.47 83 HIS A C 1
ATOM 659 O O . HIS A 1 83 ? 34.548 5.832 -13.784 1.00 56.47 83 HIS A O 1
ATOM 665 N N . ILE A 1 84 ? 35.370 3.725 -13.905 1.00 51.47 84 ILE A N 1
ATOM 666 C CA . ILE A 1 84 ? 36.719 3.955 -13.369 1.00 51.47 84 ILE A CA 1
ATOM 667 C C . ILE A 1 84 ? 37.629 4.315 -14.544 1.00 51.47 84 ILE A C 1
ATOM 669 O O . ILE A 1 84 ? 37.493 3.643 -15.593 1.00 51.47 84 ILE A O 1
#

Radius of gyration: 25.21 Å; chains: 1; bounding box: 51×28×76 Å

Secondary structure (DSSP, 8-state):
--HHHHHHHHHHHHHHHHHHHHHHHHHHTS-SEEE-TTT--EEETT-GGGGTTSPTTTT--SS-----SSTT--S---S-----